Protein AF-A7TBJ5-F1 (afdb_monomer_lite)

InterPro domains:
  IPR002119 Histone H2A [PR00620] (14-29)
  IPR002119 Histone H2A [PR00620] (29-42)
  IPR002119 Histone H2A [PR00620] (43-57)
  IPR002119 Histone H2A [PR00620] (71-74)
  IPR002119 Histone H2A [PTHR23430] (1-74)
  IPR002119 Histone H2A [SM00414] (1-74)
  IPR007125 Core Histone H2A/H2B/H3 domain [PF00125] (1-60)
  IPR009072 Histone-fold [G3DSA:1.10.20.10] (1-74)
  IPR009072 Histone-fold [SSF47113] (1-70)
  IPR061508 Histone H2A, histone fold [cd00074] (1-74)

Structure (mmCIF, N/CA/C/O backbone):
data_AF-A7TBJ5-F1
#
_entry.id   AF-A7TBJ5-F1
#
loop_
_atom_site.group_PDB
_atom_site.id
_atom_site.type_symbol
_atom_site.label_atom_id
_atom_site.label_alt_id
_atom_site.label_comp_id
_atom_site.label_asym_id
_atom_site.label_entity_id
_atom_site.label_seq_id
_atom_site.pdbx_PDB_ins_code
_atom_site.Cartn_x
_atom_site.Cartn_y
_atom_site.Cartn_z
_atom_site.occupancy
_atom_site.B_iso_or_equiv
_atom_site.auth_seq_id
_atom_site.auth_comp_id
_atom_site.auth_asym_id
_atom_site.auth_atom_id
_atom_site.pdbx_PDB_model_num
ATOM 1 N N . ARG A 1 1 ? 11.921 -10.823 -3.946 1.00 93.94 1 ARG A N 1
ATOM 2 C CA . ARG A 1 1 ? 10.586 -11.299 -4.412 1.00 93.94 1 ARG A CA 1
ATOM 3 C C . ARG A 1 1 ? 10.012 -10.396 -5.505 1.00 93.94 1 ARG A C 1
ATOM 5 O O . ARG A 1 1 ? 9.725 -10.920 -6.574 1.00 93.94 1 ARG A O 1
ATOM 12 N N . ILE A 1 2 ? 9.936 -9.077 -5.291 1.00 97.44 2 ILE A N 1
ATOM 13 C CA . ILE A 1 2 ? 9.428 -8.093 -6.270 1.00 97.44 2 ILE A CA 1
ATOM 14 C C . ILE A 1 2 ? 10.079 -8.214 -7.657 1.00 97.44 2 ILE A C 1
ATOM 16 O O . ILE A 1 2 ? 9.367 -8.366 -8.641 1.00 97.44 2 ILE A O 1
ATOM 20 N N . HIS A 1 3 ? 11.415 -8.293 -7.746 1.00 96.81 3 HIS A N 1
ATOM 21 C CA . HIS A 1 3 ? 12.111 -8.449 -9.038 1.00 96.81 3 HIS A CA 1
ATOM 22 C C . HIS A 1 3 ? 11.617 -9.647 -9.869 1.00 96.81 3 HIS A C 1
ATOM 24 O O . HIS A 1 3 ? 11.469 -9.555 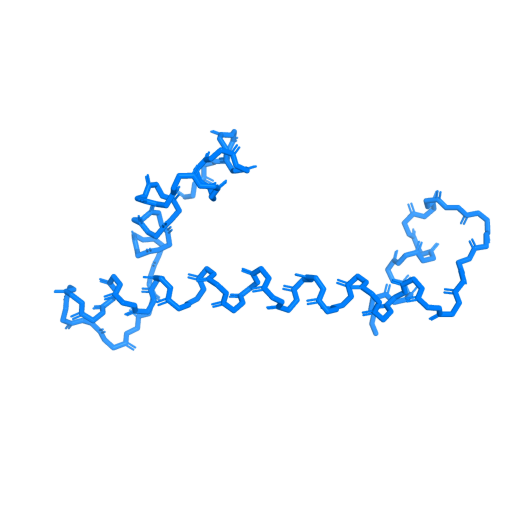-11.084 1.00 96.81 3 HIS A O 1
ATOM 30 N N . ARG A 1 4 ? 11.309 -10.773 -9.212 1.00 97.44 4 ARG A N 1
ATOM 31 C CA . ARG A 1 4 ? 10.775 -11.966 -9.880 1.00 97.44 4 ARG A CA 1
ATOM 32 C C . ARG A 1 4 ? 9.355 -11.736 -10.398 1.00 97.44 4 ARG A C 1
ATOM 34 O O . ARG A 1 4 ? 9.049 -12.203 -11.488 1.00 97.44 4 ARG A O 1
ATOM 41 N N . HIS A 1 5 ? 8.504 -11.048 -9.633 1.00 97.69 5 HIS A N 1
ATOM 42 C CA . HIS A 1 5 ? 7.146 -10.706 -10.074 1.00 97.69 5 HIS A CA 1
ATOM 43 C C . HIS A 1 5 ? 7.172 -9.736 -11.258 1.00 97.69 5 HIS A C 1
ATOM 45 O O . HIS A 1 5 ? 6.439 -9.954 -12.213 1.00 97.69 5 HIS A O 1
ATOM 51 N N . LEU A 1 6 ? 8.088 -8.763 -11.260 1.00 97.38 6 LEU A N 1
ATOM 52 C CA . LEU A 1 6 ? 8.279 -7.855 -12.394 1.00 97.38 6 LEU A CA 1
ATOM 53 C C . LEU A 1 6 ? 8.678 -8.595 -13.679 1.00 97.38 6 LEU A C 1
ATOM 55 O O . LEU A 1 6 ? 8.117 -8.320 -14.732 1.00 97.38 6 LEU A O 1
ATOM 59 N N . ARG A 1 7 ? 9.590 -9.576 -13.604 1.00 96.12 7 ARG A N 1
ATOM 60 C CA . ARG A 1 7 ? 9.952 -10.382 -14.785 1.00 96.12 7 ARG A CA 1
ATO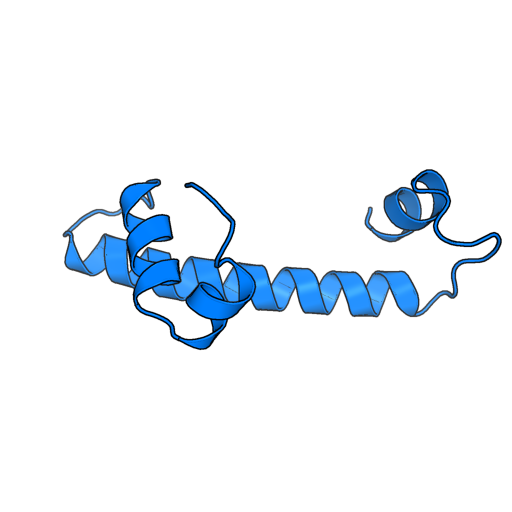M 61 C C . ARG A 1 7 ? 8.828 -11.307 -15.250 1.00 96.12 7 ARG A C 1
ATOM 63 O O . ARG A 1 7 ? 8.613 -11.439 -16.443 1.00 96.12 7 ARG A O 1
ATOM 70 N N . LYS A 1 8 ? 8.121 -11.957 -14.320 1.00 97.25 8 LYS A N 1
ATOM 71 C CA . LYS A 1 8 ? 7.031 -12.891 -14.660 1.00 97.25 8 LYS A CA 1
ATOM 72 C C . LYS A 1 8 ? 5.762 -12.197 -15.157 1.00 97.25 8 LYS A C 1
ATOM 74 O O . LYS A 1 8 ? 4.959 -12.841 -15.816 1.00 97.25 8 LYS A O 1
ATOM 79 N N . GLY A 1 9 ? 5.570 -10.924 -14.816 1.00 96.75 9 GLY A N 1
ATOM 80 C CA . GLY A 1 9 ? 4.410 -10.142 -15.238 1.00 96.75 9 GLY A CA 1
ATOM 81 C C . GLY A 1 9 ? 4.483 -9.625 -16.675 1.00 96.75 9 GLY A C 1
ATOM 82 O O . GLY A 1 9 ? 3.536 -8.987 -17.112 1.00 96.75 9 GLY A O 1
ATOM 83 N N . ASN A 1 10 ? 5.576 -9.889 -17.406 1.00 96.00 10 ASN A N 1
ATOM 84 C CA . ASN A 1 10 ? 5.764 -9.482 -18.804 1.00 96.00 10 ASN A CA 1
ATOM 85 C C . ASN A 1 10 ? 5.572 -7.969 -19.051 1.00 96.00 10 ASN A C 1
ATOM 87 O O . ASN A 1 10 ? 5.139 -7.566 -20.125 1.00 96.00 10 ASN A O 1
ATOM 91 N N . TYR A 1 11 ? 5.908 -7.123 -18.067 1.00 96.38 11 TYR A N 1
ATOM 92 C CA . TYR A 1 11 ? 5.779 -5.661 -18.180 1.00 96.38 11 TYR A CA 1
ATOM 93 C C . TYR A 1 11 ? 6.827 -5.030 -19.113 1.00 96.38 11 TYR A C 1
ATOM 95 O O . TYR A 1 11 ? 6.592 -3.965 -19.673 1.00 96.38 11 TYR A O 1
ATOM 103 N N . ALA A 1 12 ? 7.997 -5.663 -19.243 1.00 97.19 12 ALA A N 1
ATOM 104 C CA . ALA A 1 12 ? 9.089 -5.254 -20.123 1.00 97.19 12 ALA A CA 1
ATOM 105 C C . ALA A 1 12 ? 10.045 -6.433 -20.370 1.00 97.19 12 ALA A C 1
ATOM 107 O O . ALA A 1 12 ? 10.166 -7.323 -19.525 1.00 97.19 12 ALA A O 1
ATOM 108 N N . GLU A 1 13 ? 10.783 -6.405 -21.483 1.00 96.69 13 GLU A N 1
ATOM 109 C CA . GLU A 1 13 ? 11.805 -7.415 -21.810 1.00 96.69 13 GLU A CA 1
ATOM 110 C C . GLU A 1 13 ? 12.973 -7.408 -20.804 1.00 96.69 13 GLU A C 1
ATOM 112 O O . GLU A 1 13 ? 13.497 -8.455 -20.418 1.00 96.69 13 GLU A O 1
ATOM 117 N N . ARG A 1 14 ? 13.370 -6.219 -20.328 1.00 97.50 14 ARG A N 1
ATOM 118 C CA . ARG A 1 14 ? 14.451 -6.031 -19.350 1.00 97.50 14 ARG A CA 1
ATOM 119 C C . ARG A 1 14 ? 13.956 -5.227 -18.156 1.00 97.50 14 ARG A C 1
ATOM 121 O O . ARG A 1 14 ? 13.314 -4.195 -18.308 1.00 97.50 14 ARG A O 1
ATOM 128 N N . VAL A 1 15 ? 14.323 -5.671 -16.955 1.00 97.31 15 VAL A N 1
ATOM 129 C CA . VAL A 1 15 ? 14.028 -4.980 -15.692 1.00 97.31 15 VAL A CA 1
ATOM 130 C C . VAL A 1 15 ? 15.343 -4.521 -15.073 1.00 97.31 15 VAL A C 1
ATOM 132 O O . VAL A 1 15 ? 16.186 -5.353 -14.731 1.00 97.31 15 VAL A O 1
ATOM 135 N N . GLY A 1 16 ? 15.520 -3.205 -14.927 1.00 97.44 16 GLY A N 1
ATOM 136 C CA . GLY A 1 16 ? 16.705 -2.615 -14.300 1.00 97.44 16 GLY A CA 1
ATOM 137 C C . GLY A 1 16 ? 16.859 -3.010 -12.827 1.00 97.44 16 GLY A C 1
ATOM 138 O O . GLY A 1 16 ? 15.884 -3.343 -12.152 1.00 97.44 16 GLY A O 1
ATOM 139 N N . ALA A 1 17 ? 18.090 -2.955 -12.310 1.00 96.75 17 ALA A N 1
ATOM 140 C CA . ALA A 1 17 ? 18.396 -3.380 -10.940 1.00 96.75 17 ALA A CA 1
ATOM 141 C C . ALA A 1 17 ? 17.713 -2.513 -9.863 1.00 96.75 17 ALA A C 1
ATOM 143 O O . ALA A 1 17 ? 17.295 -3.042 -8.836 1.00 96.75 17 ALA A O 1
ATOM 144 N N . GLY A 1 18 ? 17.541 -1.208 -10.116 1.00 97.94 18 GLY A N 1
ATOM 145 C CA . GLY A 1 18 ? 16.890 -0.280 -9.180 1.00 97.94 18 GLY A CA 1
ATOM 146 C C . GLY A 1 18 ? 15.361 -0.383 -9.134 1.00 97.94 18 GLY A C 1
ATOM 147 O O . GLY A 1 18 ? 14.761 -0.117 -8.097 1.00 97.94 18 GLY A O 1
ATOM 148 N N . ALA A 1 19 ? 14.719 -0.839 -10.215 1.00 98.38 19 ALA A N 1
ATOM 149 C CA . ALA A 1 19 ? 13.260 -0.948 -10.306 1.00 98.38 19 ALA A CA 1
ATOM 150 C C . ALA A 1 19 ? 12.608 -1.769 -9.170 1.00 98.38 19 ALA A C 1
ATOM 152 O O . ALA A 1 19 ? 11.675 -1.274 -8.539 1.00 98.38 19 ALA A O 1
ATOM 153 N N . PRO A 1 20 ? 13.068 -2.996 -8.842 1.00 98.25 20 PRO A N 1
ATOM 154 C CA . PRO A 1 20 ? 12.481 -3.759 -7.741 1.00 98.25 20 PRO A CA 1
ATOM 155 C C . PRO A 1 20 ? 12.732 -3.154 -6.359 1.00 98.25 20 PRO A C 1
ATOM 157 O O . PRO A 1 20 ? 11.950 -3.436 -5.458 1.00 98.25 20 PRO A O 1
ATOM 160 N N . VAL A 1 21 ? 13.811 -2.385 -6.182 1.00 98.38 21 VAL A N 1
ATOM 161 C CA . VAL A 1 21 ? 14.129 -1.719 -4.911 1.00 98.38 21 VAL A CA 1
ATOM 162 C C . VAL A 1 21 ? 13.163 -0.563 -4.699 1.00 98.38 21 VAL A C 1
ATOM 164 O O . VAL A 1 21 ? 12.504 -0.501 -3.668 1.00 98.38 21 VAL A O 1
ATOM 167 N N . TYR A 1 22 ? 13.010 0.286 -5.717 1.00 98.56 22 TYR A N 1
ATOM 168 C CA . TYR A 1 22 ? 12.088 1.414 -5.666 1.00 98.56 22 TYR A CA 1
ATOM 169 C C . TYR A 1 22 ? 10.643 0.953 -5.459 1.00 98.56 22 TYR A C 1
ATOM 171 O O . TYR A 1 22 ? 9.962 1.430 -4.558 1.00 98.56 22 TYR A O 1
ATOM 179 N N . LEU A 1 23 ? 10.192 -0.047 -6.227 1.00 98.31 23 LEU A N 1
ATOM 180 C CA . LEU A 1 23 ? 8.838 -0.575 -6.066 1.00 98.31 23 LEU A CA 1
ATOM 181 C C . LEU A 1 23 ? 8.624 -1.210 -4.685 1.00 98.31 23 LEU A C 1
ATOM 183 O O . LEU A 1 23 ? 7.551 -1.056 -4.115 1.00 98.31 23 LEU A O 1
ATOM 187 N N . ALA A 1 24 ? 9.622 -1.909 -4.132 1.00 98.62 24 ALA A N 1
ATOM 188 C CA . ALA A 1 24 ? 9.516 -2.452 -2.780 1.00 98.62 24 ALA A CA 1
ATOM 189 C C . ALA A 1 24 ? 9.355 -1.338 -1.735 1.00 98.62 24 ALA A C 1
ATOM 191 O O . ALA A 1 24 ? 8.467 -1.449 -0.899 1.00 98.62 24 ALA A O 1
ATOM 192 N N . ALA A 1 25 ? 10.142 -0.263 -1.833 1.00 98.69 25 ALA A N 1
ATOM 193 C CA . ALA A 1 25 ? 10.054 0.876 -0.922 1.00 98.69 25 ALA A CA 1
ATOM 194 C C . ALA A 1 25 ? 8.686 1.575 -0.991 1.00 98.69 25 ALA A C 1
ATOM 196 O O . ALA A 1 25 ? 8.099 1.882 0.040 1.00 98.69 25 ALA A O 1
ATOM 197 N N . VAL A 1 26 ? 8.138 1.770 -2.196 1.00 98.50 26 VAL A N 1
ATOM 198 C CA . VAL A 1 26 ? 6.800 2.364 -2.369 1.00 98.50 26 VAL A CA 1
ATOM 199 C C . VAL A 1 26 ? 5.709 1.464 -1.786 1.00 98.50 26 VAL A C 1
ATOM 201 O O . VAL A 1 26 ? 4.821 1.947 -1.089 1.00 98.50 26 VAL A O 1
ATOM 204 N N . LEU A 1 27 ? 5.770 0.153 -2.041 1.00 98.50 27 LEU A N 1
ATOM 205 C CA . LEU A 1 27 ? 4.803 -0.796 -1.480 1.00 98.50 27 LEU A CA 1
ATOM 206 C C . LEU A 1 27 ? 4.891 -0.867 0.049 1.00 98.50 27 LEU A C 1
ATOM 208 O O . LEU A 1 27 ? 3.861 -0.996 0.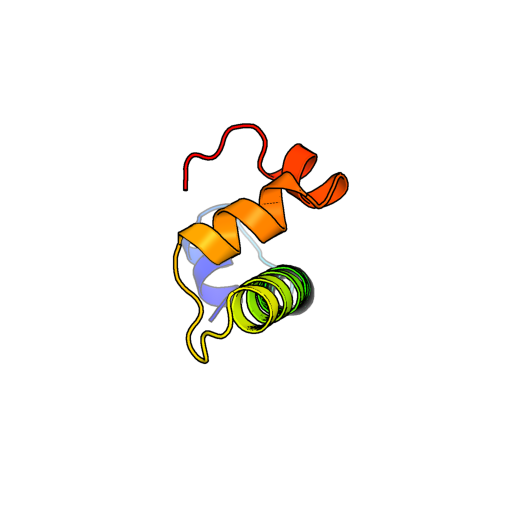709 1.00 98.50 27 LEU A O 1
ATOM 212 N N . GLU A 1 28 ? 6.099 -0.788 0.605 1.00 98.69 28 GLU A N 1
ATOM 213 C CA . GLU A 1 28 ? 6.332 -0.737 2.048 1.00 98.69 28 GLU A CA 1
ATOM 214 C C . GLU A 1 28 ? 5.734 0.531 2.660 1.00 98.69 28 GLU A C 1
ATOM 216 O O . GLU A 1 28 ? 4.956 0.422 3.603 1.00 98.69 28 GLU A O 1
ATOM 221 N N . TYR A 1 29 ? 6.009 1.698 2.072 1.00 98.31 29 TYR A N 1
ATOM 222 C CA . TYR A 1 29 ? 5.455 2.979 2.512 1.00 98.31 29 TYR A CA 1
ATOM 223 C C . TYR A 1 29 ? 3.920 2.971 2.524 1.00 98.31 29 TYR A C 1
ATOM 225 O O . TYR A 1 29 ? 3.312 3.214 3.562 1.00 98.31 29 TYR A O 1
ATOM 233 N N . LEU A 1 30 ? 3.287 2.596 1.406 1.00 98.25 30 LEU A N 1
ATOM 234 C CA . LEU A 1 30 ? 1.823 2.547 1.316 1.00 98.25 30 LEU A CA 1
ATOM 235 C C . LEU A 1 30 ? 1.214 1.546 2.309 1.00 98.25 30 LEU A C 1
ATOM 237 O O . LEU A 1 30 ? 0.148 1.791 2.870 1.00 98.25 30 LEU A O 1
ATOM 241 N N . SER A 1 31 ? 1.884 0.411 2.536 1.00 98.44 31 SER A N 1
ATOM 242 C CA . SER A 1 31 ? 1.425 -0.578 3.517 1.00 98.44 31 SER A CA 1
ATOM 243 C C . SER A 1 31 ? 1.535 -0.047 4.946 1.00 98.44 31 SER A C 1
ATOM 245 O O . SER A 1 31 ? 0.633 -0.288 5.745 1.00 98.44 31 SER A O 1
ATOM 247 N N . ALA A 1 32 ? 2.623 0.657 5.270 1.00 98.62 32 ALA A N 1
ATOM 248 C CA . ALA A 1 32 ? 2.835 1.253 6.583 1.00 98.62 32 ALA A CA 1
ATOM 249 C C . ALA A 1 32 ? 1.766 2.309 6.892 1.00 98.62 32 ALA A C 1
ATOM 251 O O . ALA A 1 32 ? 1.128 2.212 7.936 1.00 98.62 32 ALA A O 1
ATOM 252 N N . GLU A 1 33 ? 1.499 3.217 5.951 1.00 98.06 33 GLU A N 1
ATOM 253 C CA . GLU A 1 33 ? 0.488 4.275 6.083 1.00 98.06 33 GLU A CA 1
ATOM 254 C C . GLU A 1 33 ? -0.912 3.697 6.367 1.00 98.06 33 GLU A C 1
ATOM 256 O O . GLU A 1 33 ? -1.568 4.033 7.354 1.00 98.06 33 GLU A O 1
ATOM 261 N N . ILE A 1 34 ? -1.358 2.729 5.553 1.00 98.31 34 ILE A N 1
ATOM 262 C CA . ILE A 1 34 ? -2.673 2.091 5.732 1.00 98.31 34 ILE A CA 1
ATOM 263 C C . ILE A 1 34 ? -2.756 1.361 7.082 1.00 98.31 34 ILE A C 1
ATOM 265 O O . ILE A 1 34 ? -3.797 1.397 7.746 1.00 98.31 34 ILE A O 1
ATOM 269 N N . LEU A 1 35 ? -1.686 0.673 7.496 1.00 98.69 35 LEU A N 1
ATOM 270 C CA . LEU A 1 35 ? -1.657 -0.062 8.763 1.00 98.69 35 LEU A CA 1
ATOM 271 C C . LEU A 1 35 ? -1.605 0.861 9.981 1.00 98.69 35 LEU A C 1
ATOM 273 O O . LEU A 1 35 ? -2.203 0.518 11.001 1.00 98.69 35 LEU A O 1
ATOM 277 N N . GLU A 1 36 ? -0.939 2.009 9.884 1.00 98.56 36 GLU A N 1
ATOM 278 C CA . GLU A 1 36 ? -0.936 3.035 10.925 1.00 98.56 36 GLU A CA 1
ATOM 279 C C . GLU A 1 36 ? -2.359 3.547 11.172 1.00 98.56 36 GLU A C 1
ATOM 281 O O . GLU A 1 36 ? -2.884 3.429 12.285 1.00 98.56 36 GLU A O 1
ATOM 286 N N . LEU A 1 37 ? -3.034 4.010 10.117 1.00 98.62 37 LEU A N 1
ATOM 287 C CA . LEU A 1 37 ? -4.397 4.534 10.202 1.00 98.62 37 LEU A CA 1
ATOM 288 C C . LEU A 1 37 ? -5.402 3.463 10.654 1.00 98.62 37 LEU A C 1
ATOM 290 O O . LEU A 1 37 ? -6.253 3.714 11.512 1.00 98.62 37 LEU A O 1
ATOM 294 N N . ALA A 1 38 ? -5.289 2.235 10.141 1.00 98.75 38 ALA A N 1
ATOM 295 C CA . ALA A 1 38 ? -6.147 1.130 10.564 1.00 98.75 38 ALA A CA 1
ATOM 296 C C . ALA A 1 38 ? -5.862 0.685 12.008 1.00 98.75 38 ALA A C 1
ATOM 298 O O . ALA A 1 38 ? -6.777 0.250 12.714 1.00 98.75 38 ALA A O 1
ATOM 299 N N . GLY A 1 39 ? -4.613 0.804 12.464 1.00 98.75 39 GLY A N 1
ATOM 300 C CA . GLY A 1 39 ? -4.212 0.590 13.851 1.00 98.75 39 GLY A CA 1
ATOM 301 C C . GLY A 1 39 ? -4.830 1.623 14.792 1.00 98.75 39 GLY A C 1
ATOM 302 O O . GLY A 1 39 ? -5.386 1.244 15.827 1.00 98.75 39 GLY A O 1
ATOM 303 N N . ASN A 1 40 ? -4.824 2.898 14.396 1.00 98.56 40 ASN A N 1
ATOM 304 C CA . ASN A 1 40 ? -5.504 3.976 15.117 1.00 98.56 40 ASN A CA 1
ATOM 305 C C . ASN A 1 40 ? -7.015 3.710 15.198 1.00 98.56 40 ASN A C 1
ATOM 307 O O . ASN A 1 40 ? -7.563 3.632 16.296 1.00 98.56 40 ASN A O 1
ATOM 311 N N . ALA A 1 41 ? -7.666 3.392 14.073 1.00 98.56 41 ALA A N 1
ATOM 312 C CA . ALA A 1 41 ? -9.088 3.039 14.053 1.00 98.56 41 ALA A CA 1
ATOM 313 C C . ALA A 1 41 ? -9.419 1.797 14.911 1.00 98.56 41 ALA A C 1
ATOM 315 O O . ALA A 1 41 ? -10.496 1.707 15.509 1.00 98.56 41 ALA A O 1
ATOM 316 N N . ALA A 1 42 ? -8.510 0.819 14.997 1.00 98.81 42 ALA A N 1
ATOM 317 C CA . ALA A 1 42 ? -8.671 -0.330 15.885 1.00 98.81 42 ALA A CA 1
ATOM 318 C C . ALA A 1 42 ? -8.605 0.074 17.363 1.00 98.81 42 ALA A C 1
ATOM 320 O O . ALA A 1 42 ? -9.448 -0.360 18.157 1.00 98.81 42 ALA A O 1
ATOM 321 N N . ARG A 1 43 ? -7.632 0.921 17.718 1.00 98.50 43 ARG A N 1
ATOM 322 C CA . ARG A 1 43 ? -7.455 1.461 19.070 1.00 98.50 43 ARG A CA 1
ATOM 323 C C . ARG A 1 43 ? -8.664 2.291 19.500 1.00 98.50 43 ARG A C 1
ATOM 325 O O . ARG A 1 43 ? -9.153 2.075 20.608 1.00 98.50 43 ARG A O 1
ATOM 332 N N . ASP A 1 44 ? -9.1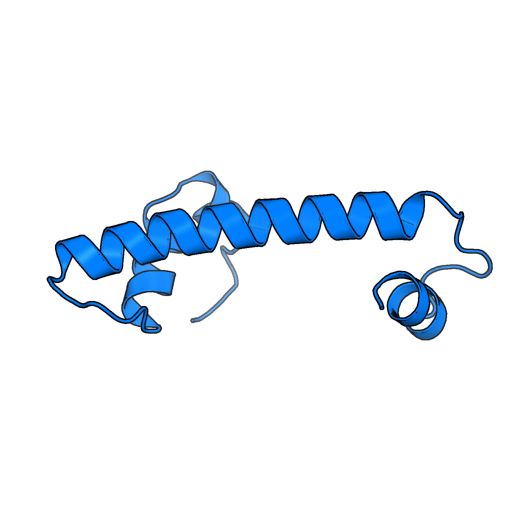91 3.143 18.625 1.00 97.94 44 ASP A N 1
ATOM 333 C CA . ASP A 1 44 ? -10.387 3.957 18.888 1.00 97.94 44 ASP A CA 1
ATOM 334 C C . ASP A 1 44 ? -11.616 3.080 19.167 1.00 97.94 44 ASP A C 1
ATOM 336 O O . ASP A 1 44 ? -12.399 3.338 20.083 1.00 97.94 44 ASP A O 1
ATOM 340 N N . ASN A 1 45 ? -11.723 1.950 18.464 1.00 97.94 45 ASN A N 1
ATOM 341 C CA . ASN A 1 45 ? -12.747 0.930 18.708 1.00 97.94 45 ASN A CA 1
ATOM 342 C C . ASN A 1 45 ? -12.433 -0.003 19.893 1.00 97.94 45 ASN A C 1
ATOM 344 O O . ASN A 1 45 ? -13.135 -0.999 20.102 1.00 97.94 45 ASN A O 1
ATOM 348 N N . LYS A 1 46 ? -11.388 0.295 20.678 1.00 98.12 46 LYS A N 1
ATOM 349 C CA . LYS A 1 46 ? -10.924 -0.489 21.835 1.00 98.12 46 LYS A CA 1
ATOM 350 C C . LYS A 1 46 ? -10.630 -1.952 21.479 1.00 98.12 46 LYS A C 1
ATOM 352 O O . LYS A 1 46 ? -10.919 -2.868 22.252 1.00 98.12 46 LYS A O 1
ATOM 357 N N . LYS A 1 47 ? -10.084 -2.195 20.284 1.00 98.50 47 LYS A N 1
ATOM 358 C CA . LYS A 1 47 ? -9.676 -3.519 19.796 1.00 98.50 47 LYS A CA 1
ATOM 359 C C . LYS A 1 47 ? -8.159 -3.584 19.647 1.00 98.50 47 LYS A C 1
ATOM 361 O O . LYS A 1 47 ? -7.524 -2.640 19.199 1.00 98.50 47 LYS A O 1
ATOM 366 N N . THR A 1 48 ? -7.581 -4.740 19.964 1.00 97.75 48 THR A N 1
ATOM 367 C CA . THR A 1 48 ? -6.142 -5.010 19.786 1.00 97.75 48 THR A CA 1
ATOM 368 C C . THR A 1 48 ? -5.803 -5.588 18.411 1.00 97.75 48 THR A C 1
ATOM 370 O O . THR A 1 48 ? -4.633 -5.692 18.056 1.00 97.75 48 THR A O 1
ATOM 373 N N . ARG A 1 49 ? -6.817 -5.985 17.631 1.00 98.69 49 ARG A N 1
ATOM 374 C CA . ARG A 1 49 ? -6.668 -6.595 16.306 1.00 98.69 49 ARG A CA 1
ATOM 375 C C . ARG A 1 49 ? -7.342 -5.734 15.243 1.00 98.69 49 ARG A C 1
ATOM 377 O O . ARG A 1 49 ? -8.503 -5.352 15.394 1.00 98.69 49 ARG A O 1
ATOM 384 N N . ILE A 1 50 ? -6.625 -5.490 14.150 1.00 98.75 50 ILE A N 1
ATOM 385 C CA . ILE A 1 50 ? -7.167 -4.868 12.939 1.0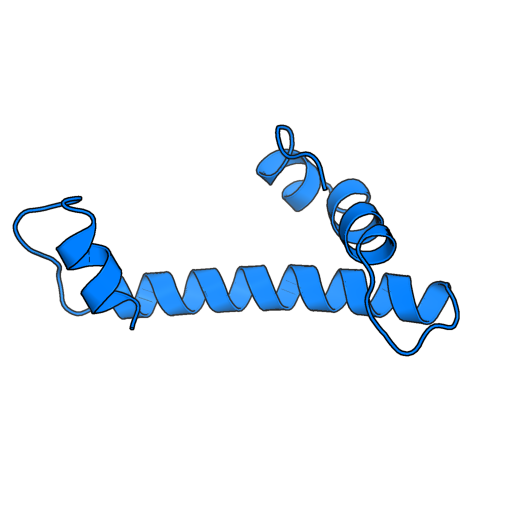0 98.75 50 ILE A CA 1
ATOM 386 C C . ILE A 1 50 ? -8.139 -5.847 12.261 1.00 98.75 50 ILE A C 1
ATOM 388 O O . ILE A 1 50 ? -7.832 -7.028 12.107 1.00 98.75 50 ILE A O 1
ATOM 392 N N . ILE A 1 51 ? -9.319 -5.356 11.875 1.00 98.62 51 ILE A N 1
ATOM 393 C CA . ILE A 1 51 ? -10.348 -6.099 11.127 1.00 98.62 51 ILE A CA 1
ATOM 394 C C . ILE A 1 51 ? -10.745 -5.294 9.876 1.00 98.62 51 ILE A C 1
ATOM 396 O O . ILE A 1 51 ? -10.449 -4.097 9.835 1.00 98.62 51 ILE A O 1
ATOM 400 N N . PRO A 1 52 ? -11.466 -5.875 8.894 1.00 98.62 52 PRO A N 1
ATOM 401 C CA . PRO A 1 52 ? -11.849 -5.163 7.667 1.00 98.62 52 PRO A CA 1
ATOM 402 C C . PRO A 1 52 ? -12.547 -3.815 7.901 1.00 98.62 52 PRO A C 1
ATOM 404 O O . PRO A 1 52 ? -12.259 -2.846 7.208 1.00 98.62 52 PRO A O 1
ATOM 407 N N . ARG A 1 53 ? -13.373 -3.690 8.952 1.00 98.50 53 ARG A N 1
ATOM 408 C CA . ARG A 1 53 ? -13.992 -2.406 9.332 1.00 98.50 53 ARG A CA 1
ATOM 409 C C . ARG A 1 53 ? -12.966 -1.303 9.619 1.00 98.50 53 ARG A C 1
ATOM 411 O O . ARG A 1 53 ? -13.215 -0.155 9.279 1.00 98.50 53 ARG A O 1
ATOM 418 N N . HIS A 1 54 ? -11.837 -1.626 10.247 1.00 98.75 54 HIS A N 1
ATOM 419 C CA . HIS A 1 54 ? -10.797 -0.639 10.546 1.00 98.75 54 HIS A CA 1
ATOM 420 C C . HIS A 1 54 ? -10.058 -0.204 9.277 1.00 98.75 54 HIS A C 1
ATOM 422 O O . HIS A 1 54 ? -9.762 0.975 9.136 1.00 98.75 54 HIS A O 1
ATOM 428 N N . LEU A 1 55 ? -9.838 -1.129 8.333 1.00 98.62 55 LEU A N 1
ATOM 429 C CA . LEU A 1 55 ? -9.275 -0.812 7.015 1.00 98.62 55 LEU A CA 1
ATOM 430 C C . LEU A 1 55 ? -10.214 0.096 6.214 1.00 98.62 55 LEU A C 1
ATOM 432 O O . LEU A 1 55 ? -9.772 1.101 5.669 1.00 98.62 55 LEU A O 1
ATOM 436 N N . GLN A 1 56 ? -11.515 -0.207 6.202 1.00 98.38 56 GLN A N 1
ATOM 437 C CA . GLN A 1 56 ? -12.511 0.642 5.547 1.00 98.38 56 GLN A CA 1
ATOM 438 C C . GLN A 1 56 ? -12.533 2.052 6.150 1.00 98.38 56 GLN A C 1
ATOM 440 O O . GLN A 1 56 ? -12.562 3.027 5.408 1.00 98.38 56 GLN A O 1
ATOM 445 N N . LEU A 1 57 ? -12.506 2.179 7.481 1.00 98.25 57 LEU A N 1
ATOM 446 C CA . LEU A 1 57 ? -12.481 3.489 8.139 1.00 98.25 57 LEU A CA 1
ATOM 447 C C . LEU A 1 57 ? -11.200 4.267 7.817 1.00 98.25 57 LEU A C 1
ATOM 449 O O . LEU A 1 57 ? -11.292 5.435 7.461 1.00 98.25 57 LEU A O 1
ATOM 453 N N . ALA A 1 58 ? -10.036 3.618 7.888 1.00 98.31 58 ALA A N 1
ATOM 454 C CA . ALA A 1 58 ? -8.754 4.227 7.541 1.00 98.31 58 ALA A CA 1
ATOM 455 C C . ALA A 1 58 ? -8.745 4.769 6.105 1.00 98.31 58 ALA A C 1
ATOM 457 O O . ALA A 1 58 ? -8.426 5.931 5.889 1.00 98.31 58 ALA A O 1
ATOM 458 N N . VAL A 1 59 ? -9.176 3.956 5.135 1.00 98.00 59 VAL A N 1
ATOM 459 C CA . VAL A 1 59 ? -9.192 4.345 3.718 1.00 98.00 59 VAL A CA 1
ATOM 460 C C . VAL A 1 59 ? -10.210 5.444 3.429 1.00 98.00 59 VAL A C 1
ATOM 462 O O . VAL A 1 59 ? -9.928 6.319 2.625 1.00 98.00 59 VAL A O 1
ATOM 465 N N . ARG A 1 60 ? -11.407 5.407 4.029 1.00 97.94 60 ARG A N 1
ATOM 466 C CA . ARG A 1 60 ? -12.470 6.380 3.716 1.00 97.94 60 ARG A CA 1
ATOM 467 C C . ARG A 1 60 ? -12.293 7.726 4.409 1.00 97.94 60 ARG A C 1
ATOM 469 O O . ARG A 1 60 ? -12.811 8.713 3.895 1.00 97.94 60 ARG A O 1
ATOM 476 N N . ASN A 1 61 ? -11.603 7.755 5.547 1.00 97.38 61 ASN A N 1
ATOM 477 C CA . ASN A 1 61 ? -11.370 8.983 6.307 1.00 97.38 61 ASN A CA 1
ATOM 478 C C . ASN A 1 61 ? -10.108 9.734 5.869 1.00 97.38 61 ASN A C 1
ATOM 480 O O . ASN A 1 61 ? -9.973 10.904 6.212 1.00 97.38 61 ASN A O 1
ATOM 484 N N . ASP A 1 62 ? -9.210 9.087 5.129 1.00 98.25 62 ASP A N 1
ATOM 485 C CA . ASP A 1 62 ? -8.056 9.740 4.520 1.00 98.25 62 ASP A CA 1
ATOM 486 C C . ASP A 1 62 ? -8.366 10.156 3.072 1.00 98.25 62 ASP A C 1
ATOM 488 O O . ASP A 1 62 ? -8.821 9.346 2.262 1.00 98.25 62 ASP A O 1
ATOM 492 N N . GLU A 1 63 ? -8.156 11.431 2.733 1.00 98.00 63 GLU A N 1
ATOM 493 C CA . GLU A 1 63 ? -8.542 11.967 1.421 1.00 98.00 63 GLU A CA 1
ATOM 494 C C . GLU A 1 63 ? -7.745 11.348 0.267 1.00 98.00 63 GLU A C 1
ATOM 496 O O . GLU A 1 63 ? -8.303 11.078 -0.805 1.00 98.00 63 GLU A O 1
ATOM 501 N N . GLU A 1 64 ? -6.447 11.120 0.470 1.00 98.25 64 GLU A N 1
ATOM 502 C CA . GLU A 1 64 ? -5.550 10.619 -0.565 1.00 98.25 64 GLU A CA 1
ATOM 503 C C . GLU A 1 64 ? -5.799 9.135 -0.825 1.00 98.25 64 GLU A C 1
ATOM 505 O O . GLU A 1 64 ? -5.961 8.730 -1.981 1.00 98.25 64 GLU A O 1
ATOM 510 N N . LEU A 1 65 ? -5.933 8.332 0.233 1.00 97.88 65 LEU A N 1
ATOM 511 C CA . LEU A 1 65 ? -6.266 6.914 0.141 1.00 97.88 65 LEU A CA 1
ATOM 512 C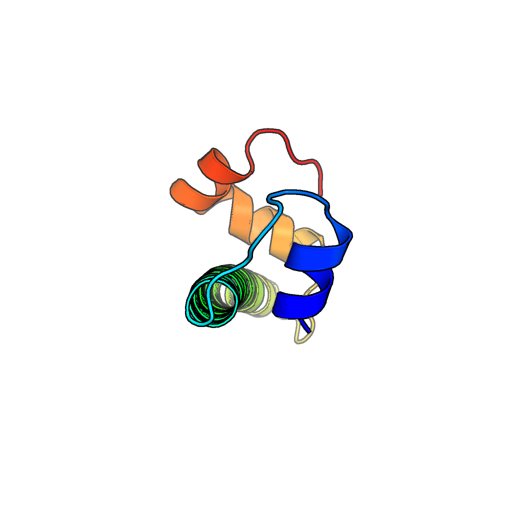 C . LEU A 1 65 ? -7.681 6.695 -0.396 1.00 97.88 65 LEU A C 1
ATOM 514 O O . LEU A 1 65 ? -7.876 5.808 -1.230 1.00 97.88 65 LEU A O 1
ATOM 518 N N . ASN A 1 66 ? -8.662 7.511 0.003 1.00 97.81 66 ASN A N 1
ATOM 519 C CA . ASN A 1 66 ? -10.018 7.415 -0.538 1.00 97.81 66 ASN A CA 1
ATOM 520 C C . ASN A 1 66 ? -10.043 7.724 -2.041 1.00 97.81 66 ASN A C 1
ATOM 522 O O . ASN A 1 66 ? -10.780 7.081 -2.792 1.00 97.81 66 ASN A O 1
ATOM 526 N N . ARG A 1 67 ? -9.222 8.680 -2.500 1.00 98.12 67 ARG A N 1
ATOM 527 C CA . ARG A 1 67 ? -9.058 8.975 -3.930 1.00 98.12 67 ARG A CA 1
ATOM 528 C C . ARG A 1 67 ? -8.335 7.841 -4.654 1.00 98.12 67 ARG A C 1
ATOM 530 O O . ARG A 1 67 ? -8.806 7.404 -5.702 1.00 98.12 67 ARG A O 1
ATOM 537 N N . LEU A 1 68 ? -7.229 7.346 -4.097 1.00 97.75 68 LEU A N 1
ATOM 538 C CA . LEU A 1 68 ? -6.436 6.254 -4.668 1.00 97.75 68 LEU A CA 1
ATOM 539 C C . LEU A 1 68 ? -7.258 4.963 -4.812 1.00 97.75 68 LEU A C 1
ATOM 541 O O . LEU A 1 68 ? -7.125 4.252 -5.807 1.00 97.75 68 LEU A O 1
ATOM 545 N N . LEU A 1 69 ? -8.128 4.674 -3.840 1.00 97.69 69 LEU A N 1
ATOM 546 C CA . LEU A 1 69 ? -8.912 3.439 -3.739 1.00 97.69 69 LEU A CA 1
ATOM 547 C C . LEU A 1 69 ? -10.409 3.651 -4.019 1.00 97.69 69 LEU A C 1
ATOM 549 O O . LEU A 1 69 ? -11.245 2.854 -3.587 1.00 97.69 69 LEU A O 1
ATOM 553 N N . HIS A 1 70 ? -10.767 4.699 -4.768 1.00 96.88 70 HIS A N 1
ATOM 554 C CA . HIS A 1 70 ? -12.161 5.089 -5.012 1.00 96.88 70 HIS A CA 1
ATOM 555 C C . HIS A 1 70 ? -13.040 3.938 -5.542 1.00 96.88 70 HIS A C 1
ATOM 557 O O . HIS A 1 70 ? -14.175 3.775 -5.098 1.00 96.88 70 HIS A O 1
ATOM 563 N N . GLY A 1 71 ? -12.501 3.106 -6.440 1.00 97.25 71 GLY A N 1
ATOM 564 C CA . GLY A 1 71 ? -13.203 1.972 -7.058 1.00 97.25 71 GLY A CA 1
ATOM 565 C C . GLY A 1 71 ? -13.082 0.633 -6.322 1.00 97.25 71 GLY A C 1
ATOM 566 O O . GLY A 1 71 ? -13.465 -0.392 -6.879 1.00 97.25 71 GLY A O 1
ATOM 567 N N . VAL A 1 72 ? -12.519 0.606 -5.111 1.00 97.81 72 VAL A N 1
ATOM 568 C CA . VAL A 1 72 ? -12.290 -0.633 -4.353 1.00 97.81 72 VAL A CA 1
ATOM 569 C C . VAL A 1 72 ? -13.395 -0.840 -3.313 1.00 97.81 72 VAL A C 1
ATOM 571 O O . VAL A 1 72 ? -13.716 0.059 -2.532 1.00 97.81 72 VAL A O 1
ATOM 574 N N . THR A 1 73 ? -13.966 -2.047 -3.284 1.00 97.56 73 THR A N 1
ATOM 575 C CA . THR A 1 73 ? -14.839 -2.528 -2.203 1.00 97.56 73 THR A CA 1
ATOM 576 C C . THR A 1 73 ? -14.014 -3.377 -1.241 1.00 97.56 73 THR A C 1
ATOM 578 O O . THR A 1 73 ? -13.326 -4.298 -1.681 1.00 97.56 73 THR A O 1
ATOM 581 N N . ILE A 1 74 ? -14.077 -3.046 0.050 1.00 95.06 74 ILE A N 1
ATOM 582 C CA . ILE A 1 74 ? -13.391 -3.750 1.145 1.00 95.06 74 ILE A CA 1
ATOM 583 C C . ILE A 1 74 ? -14.389 -4.637 1.884 1.00 95.06 74 ILE A C 1
ATOM 585 O O . ILE A 1 74 ? -15.506 -4.142 2.161 1.00 95.06 74 ILE A O 1
#

Organism: Nematostella vectensis (NCBI:txid45351)

Radius of gyration: 15.8 Å; chains: 1; bounding box: 33×25×44 Å

pLDDT: mean 97.89, std 0.88, range [93.94, 98.81]

Sequence (74 aa):
RIHRHLRKGNYAERVGAGAPVYLAAVLEYLSAEILELAGNAARDNKKTRIIPRHLQLAVRNDEELNRLLHGVTI

Foldseek 3Di:
DQVVCVCVVPPDPDDDPCNSVVVVVVVVVVVVQLCVQLCVQCVVVVHPDRDVVSSVCSQCVDPVSCVVCVPDDD

Secondary structure (DSSP, 8-state):
-HHHHHHHTTS-S---SSHHHHHHHHHHHHHHHHHHHHHHHHHHTT-SS--HHHHHHHHHHSHHHHHHTTT---